Protein AF-A0A9E5E5G7-F1 (afdb_monomer_lite)

Sequence (137 aa):
MNSAEVSALIAKNPTLKASKAKLESMEANAYVVHRSWGFGQIKRYDDAAQKLIIDFKGKKGHSMDPSFCLTTMDVLPPKHLLVRKETDTKTINELIAENPAQLLVETLQGYPNNAATAVEVEIVLSQVLGEEKFKKW

Secondary structure (DSSP, 8-state):
--HHHHHHHHHH-GGGGGGHHHHHTS-TT-EEEETTTEEEEEEEEETTTTEEEEEETTEEEEEE-HHHHHHHEEEPPTTSHHHHHHH-HHHHHHHHHH-HHHHHHHHHHTSTTS---HHHHHHHHHHHH-HHHHTT-

Foldseek 3Di:
DDLVLLVVVCVVPVVCVVVSVQLNLLAAQWWKQFQPQGIWGFHHQDSVVCWTQICGPVDHRDTHHSVVCVPGMHTFDCLALVNCCVVVVPVLVCCLPPNVVVVLQSNLVSDPVSDDDPVSSLVRVCVSLPVVRSVVD

Structure (mmCIF, N/CA/C/O backbone):
data_AF-A0A9E5E5G7-F1
#
_entry.id   AF-A0A9E5E5G7-F1
#
loop_
_atom_site.group_PDB
_atom_site.id
_atom_site.type_symbol
_atom_site.label_atom_id
_atom_site.label_alt_id
_atom_site.label_comp_id
_atom_site.label_asym_id
_atom_site.label_entity_id
_atom_site.label_seq_id
_atom_site.pdbx_PDB_ins_code
_atom_site.Cartn_x
_atom_site.Cartn_y
_atom_site.Cartn_z
_atom_site.occupancy
_atom_site.B_iso_or_equiv
_atom_site.auth_seq_id
_atom_site.auth_comp_id
_atom_site.auth_asym_id
_atom_site.auth_atom_id
_atom_site.pdbx_PDB_model_num
ATOM 1 N N . MET A 1 1 ? 9.760 -3.981 -7.367 1.00 93.62 1 MET A N 1
ATOM 2 C CA . MET A 1 1 ? 10.466 -4.841 -8.333 1.00 93.62 1 MET A CA 1
ATOM 3 C C . MET A 1 1 ? 11.828 -5.098 -7.733 1.00 93.62 1 MET A C 1
ATOM 5 O O . MET A 1 1 ? 12.278 -4.267 -6.948 1.00 93.62 1 MET A O 1
ATOM 9 N N . ASN A 1 2 ? 12.482 -6.213 -8.030 1.00 93.44 2 ASN A N 1
ATOM 10 C CA . ASN A 1 2 ? 13.834 -6.407 -7.509 1.00 93.44 2 ASN A CA 1
ATOM 11 C C . ASN A 1 2 ? 14.810 -5.398 -8.157 1.00 93.44 2 ASN A C 1
ATOM 13 O O . ASN A 1 2 ? 14.525 -4.806 -9.201 1.00 93.44 2 ASN A O 1
ATOM 17 N N . SER A 1 3 ? 15.972 -5.171 -7.539 1.00 94.94 3 SER A N 1
ATOM 18 C CA . SER A 1 3 ? 16.884 -4.109 -7.996 1.00 94.94 3 SER A CA 1
ATOM 19 C C . SER A 1 3 ? 17.432 -4.343 -9.415 1.00 94.94 3 SER A C 1
ATOM 21 O O . SER A 1 3 ? 17.712 -3.383 -10.140 1.00 94.94 3 SER A O 1
ATOM 23 N N . ALA A 1 4 ? 17.544 -5.603 -9.852 1.00 95.56 4 ALA A N 1
ATOM 24 C CA . ALA A 1 4 ? 17.984 -5.940 -11.204 1.00 95.56 4 ALA A CA 1
ATOM 25 C C . ALA A 1 4 ? 16.911 -5.589 -12.249 1.00 95.56 4 ALA A C 1
ATOM 27 O O . ALA A 1 4 ? 17.228 -4.923 -13.236 1.00 95.56 4 ALA A O 1
ATOM 28 N N . GLU A 1 5 ? 15.647 -5.939 -11.992 1.00 95.44 5 GLU A N 1
ATOM 29 C CA . GLU A 1 5 ? 14.487 -5.571 -12.824 1.00 95.44 5 GLU A CA 1
ATOM 30 C C . GLU A 1 5 ? 14.393 -4.048 -12.998 1.00 95.44 5 GLU A C 1
ATOM 32 O O . GLU A 1 5 ? 14.270 -3.543 -14.116 1.00 95.44 5 GLU A O 1
ATOM 37 N N . VAL A 1 6 ? 14.528 -3.294 -11.899 1.00 96.38 6 VAL A N 1
ATOM 38 C CA . VAL A 1 6 ? 14.481 -1.822 -11.930 1.00 96.38 6 VAL A CA 1
ATOM 39 C C . VAL A 1 6 ? 15.654 -1.245 -12.715 1.00 96.38 6 VAL A C 1
ATOM 41 O O . VAL A 1 6 ? 15.476 -0.314 -13.502 1.00 96.38 6 VAL A O 1
ATOM 44 N N . SER A 1 7 ? 16.854 -1.797 -12.539 1.00 96.19 7 SER A N 1
ATOM 45 C CA . SER A 1 7 ? 18.041 -1.342 -13.269 1.00 96.19 7 SER A CA 1
ATOM 46 C C . SER A 1 7 ? 17.905 -1.593 -14.775 1.00 96.19 7 SER A C 1
ATOM 48 O O . SER A 1 7 ? 18.225 -0.709 -15.571 1.00 96.19 7 SER A O 1
ATOM 50 N N . ALA A 1 8 ? 17.363 -2.748 -15.173 1.00 95.62 8 ALA A N 1
ATOM 51 C CA . ALA A 1 8 ? 17.086 -3.071 -16.572 1.00 95.62 8 ALA A CA 1
ATOM 52 C C . ALA A 1 8 ? 16.006 -2.157 -17.177 1.00 95.62 8 ALA A C 1
ATOM 54 O O . ALA A 1 8 ? 16.154 -1.685 -18.308 1.00 95.62 8 ALA A O 1
ATOM 55 N N . LEU A 1 9 ? 14.952 -1.854 -16.415 1.00 94.94 9 LEU A N 1
ATOM 56 C CA . LEU A 1 9 ? 13.900 -0.923 -16.822 1.00 94.94 9 LEU A CA 1
ATOM 57 C C . LEU A 1 9 ? 14.452 0.500 -17.027 1.00 94.94 9 LEU A C 1
ATOM 59 O O . LEU A 1 9 ? 14.170 1.128 -18.047 1.00 94.94 9 LEU A O 1
ATOM 63 N N . ILE A 1 10 ? 15.282 0.998 -16.103 1.00 96.50 10 ILE A N 1
ATOM 64 C CA . ILE A 1 10 ? 15.919 2.323 -16.211 1.00 96.50 10 ILE A CA 1
ATOM 65 C C . ILE A 1 10 ? 16.894 2.376 -17.392 1.00 96.50 10 ILE A C 1
ATOM 67 O O . ILE A 1 10 ? 16.967 3.398 -18.069 1.00 96.50 10 ILE A O 1
ATOM 71 N N . ALA A 1 11 ? 17.621 1.293 -17.681 1.00 95.81 11 ALA A N 1
ATOM 72 C CA . ALA A 1 11 ? 18.510 1.243 -18.843 1.00 95.81 11 ALA A CA 1
ATOM 73 C C . ALA A 1 11 ? 17.744 1.436 -20.166 1.00 95.81 11 ALA A C 1
ATOM 75 O O . ALA A 1 11 ? 18.246 2.092 -21.076 1.00 95.81 11 ALA A O 1
ATOM 76 N N . LYS A 1 12 ? 16.512 0.915 -20.256 1.00 93.38 12 LYS A N 1
ATOM 77 C CA . LYS A 1 12 ? 15.619 1.100 -21.413 1.00 93.38 12 LYS A CA 1
ATOM 78 C C . LYS A 1 12 ? 14.886 2.443 -21.398 1.00 93.38 12 LYS A C 1
ATOM 80 O O . LYS A 1 12 ? 14.569 2.970 -22.461 1.00 93.38 12 LYS A O 1
ATOM 85 N N . ASN A 1 13 ? 14.612 2.998 -20.218 1.00 93.50 13 ASN A N 1
ATOM 86 C CA . ASN A 1 13 ? 13.957 4.293 -20.051 1.00 93.50 13 ASN A CA 1
ATOM 87 C C . ASN A 1 13 ? 14.666 5.152 -18.982 1.00 93.50 13 ASN A C 1
ATOM 89 O O . ASN A 1 13 ? 14.242 5.181 -17.819 1.00 93.50 13 ASN A O 1
ATOM 93 N N . PRO A 1 14 ? 15.721 5.898 -19.364 1.00 95.56 14 PRO A N 1
ATOM 94 C CA . PRO A 1 14 ? 16.551 6.653 -18.421 1.00 95.56 14 PRO A CA 1
ATOM 95 C C . PRO A 1 14 ? 15.813 7.729 -17.617 1.00 95.56 14 PRO A C 1
ATOM 97 O O . PRO A 1 14 ? 16.290 8.135 -16.557 1.00 95.56 14 PRO A O 1
ATOM 100 N N . THR A 1 15 ? 14.639 8.177 -18.074 1.00 95.44 15 THR A N 1
ATOM 101 C CA . THR A 1 15 ? 13.823 9.177 -17.362 1.00 95.44 15 THR A CA 1
ATOM 102 C C . THR A 1 15 ? 13.327 8.669 -16.003 1.00 95.44 15 THR A C 1
ATOM 104 O O . THR A 1 15 ? 13.107 9.456 -15.086 1.00 95.44 15 THR A O 1
ATOM 107 N N . LEU A 1 16 ? 13.253 7.345 -15.827 1.00 95.38 16 LEU A N 1
ATOM 108 C CA . LEU A 1 16 ? 12.833 6.694 -14.586 1.00 95.38 16 LEU A CA 1
ATOM 109 C C . LEU A 1 16 ? 13.915 6.677 -13.498 1.00 95.38 16 LEU A C 1
ATOM 111 O O . LEU A 1 16 ? 13.641 6.265 -12.370 1.00 95.38 16 LEU A O 1
ATOM 115 N N . LYS A 1 17 ? 15.140 7.135 -13.796 1.00 96.50 17 LYS A N 1
ATOM 116 C CA . LYS A 1 17 ? 16.279 7.081 -12.866 1.00 96.50 17 LYS A CA 1
ATOM 117 C C . LYS A 1 17 ? 15.986 7.751 -11.522 1.00 96.50 17 LYS A C 1
ATOM 119 O O . LYS A 1 17 ? 16.352 7.209 -10.482 1.00 96.50 17 LYS A O 1
ATOM 124 N N . ALA A 1 18 ? 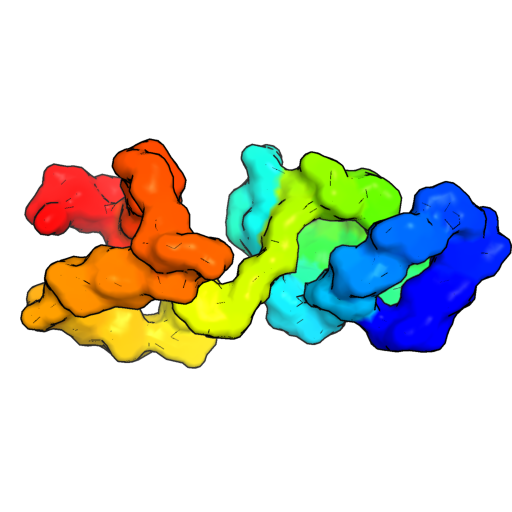15.300 8.895 -11.535 1.00 96.94 18 ALA A N 1
ATOM 125 C CA . ALA A 1 18 ? 14.933 9.624 -10.319 1.00 96.94 18 ALA A CA 1
ATOM 126 C C . ALA A 1 18 ? 13.920 8.864 -9.444 1.00 96.94 18 ALA A C 1
ATOM 128 O O . ALA A 1 18 ? 13.825 9.106 -8.245 1.00 96.94 18 ALA A O 1
ATOM 129 N N . SER A 1 19 ? 13.182 7.919 -10.026 1.00 96.75 19 SER A N 1
ATOM 130 C CA . SER A 1 19 ? 12.129 7.158 -9.356 1.00 96.75 19 SER A CA 1
ATOM 131 C C . SER A 1 19 ? 12.570 5.762 -8.917 1.00 96.75 19 SER A C 1
ATOM 133 O O . SER A 1 19 ? 11.724 4.980 -8.484 1.00 96.75 19 SER A O 1
ATOM 135 N N . LYS A 1 20 ? 13.873 5.444 -8.986 1.00 96.62 20 LYS A N 1
ATOM 136 C CA . LYS A 1 20 ? 14.422 4.116 -8.663 1.00 96.62 20 LYS A CA 1
ATOM 137 C C . LYS A 1 20 ? 13.875 3.548 -7.348 1.00 96.62 20 LYS A C 1
ATOM 139 O O . LYS A 1 20 ? 13.314 2.461 -7.358 1.00 96.62 20 LYS A O 1
ATOM 144 N N . ALA A 1 21 ? 13.954 4.304 -6.252 1.00 96.06 21 ALA A N 1
ATOM 145 C CA . ALA A 1 21 ? 13.497 3.837 -4.941 1.00 96.06 21 ALA A CA 1
ATOM 146 C C . ALA A 1 21 ? 11.989 3.515 -4.909 1.00 96.06 21 ALA A C 1
ATOM 148 O O . ALA A 1 21 ? 11.578 2.519 -4.318 1.00 96.06 21 ALA A O 1
ATOM 149 N N . LYS A 1 22 ? 11.155 4.320 -5.590 1.00 95.81 22 LYS A N 1
ATOM 150 C CA . LYS A 1 22 ? 9.705 4.073 -5.686 1.00 95.81 22 LYS A CA 1
ATOM 151 C C . LYS A 1 22 ? 9.391 2.860 -6.573 1.00 95.81 22 LYS A C 1
ATOM 153 O O . LYS A 1 22 ? 8.411 2.171 -6.338 1.00 95.81 22 LYS A O 1
ATOM 158 N N . LEU A 1 23 ? 10.209 2.579 -7.585 1.00 97.19 23 LEU A N 1
ATOM 159 C CA . LEU A 1 23 ? 10.079 1.379 -8.421 1.00 97.19 23 LEU A CA 1
ATOM 160 C C . LEU A 1 23 ? 10.517 0.113 -7.665 1.00 97.19 23 LEU A C 1
ATOM 162 O O . LEU A 1 23 ? 9.890 -0.944 -7.782 1.00 97.19 23 LEU A O 1
ATOM 166 N N . GLU A 1 24 ? 11.568 0.216 -6.855 1.00 97.31 24 GLU A N 1
ATOM 167 C CA . GLU A 1 24 ? 12.033 -0.881 -6.002 1.00 97.31 24 GLU A CA 1
ATOM 168 C C . GLU A 1 24 ? 10.962 -1.260 -4.971 1.00 97.31 24 GLU A C 1
ATOM 170 O O . GLU A 1 24 ? 10.658 -2.445 -4.841 1.00 97.31 24 GLU A O 1
ATOM 175 N N . SER A 1 25 ? 10.266 -0.285 -4.370 1.00 96.69 25 SER A N 1
ATOM 176 C CA . SER A 1 25 ? 9.163 -0.571 -3.438 1.00 96.69 25 SER A CA 1
ATOM 177 C C . SER A 1 25 ? 7.949 -1.261 -4.076 1.00 96.69 25 SER A C 1
ATOM 179 O O . SER A 1 25 ? 7.161 -1.882 -3.369 1.00 96.69 25 SER A O 1
ATOM 181 N N . MET A 1 26 ? 7.792 -1.231 -5.406 1.00 97.12 26 MET A N 1
ATOM 182 C CA . MET A 1 26 ? 6.727 -1.951 -6.128 1.00 97.12 26 MET A CA 1
ATOM 183 C C . MET A 1 26 ? 7.035 -3.452 -6.274 1.00 97.12 26 MET A C 1
ATOM 185 O O . MET A 1 26 ? 7.020 -4.000 -7.380 1.00 97.12 26 MET A O 1
ATOM 189 N N . GLU A 1 27 ? 7.484 -4.109 -5.210 1.00 96.19 27 GLU A N 1
ATOM 190 C CA . GLU A 1 27 ? 7.878 -5.522 -5.212 1.00 96.19 27 GLU A CA 1
ATOM 191 C C . GLU A 1 27 ? 6.691 -6.485 -5.185 1.00 96.19 27 GLU A C 1
ATOM 193 O O . GLU A 1 27 ? 5.549 -6.105 -4.931 1.00 96.19 27 GLU A O 1
ATOM 198 N N . ALA A 1 28 ? 6.963 -7.752 -5.493 1.00 96.56 28 ALA A N 1
ATOM 199 C CA . ALA A 1 28 ? 5.948 -8.787 -5.398 1.00 96.56 28 ALA A CA 1
ATOM 200 C C . ALA A 1 28 ? 5.415 -8.877 -3.960 1.00 96.56 28 ALA A C 1
ATOM 202 O O . ALA A 1 28 ? 6.166 -8.779 -2.994 1.00 96.56 28 ALA A O 1
ATOM 203 N N . ASN A 1 29 ? 4.109 -9.097 -3.839 1.00 96.38 29 ASN A N 1
ATOM 204 C CA . ASN A 1 29 ? 3.327 -9.111 -2.603 1.00 96.38 29 ASN A CA 1
ATOM 205 C C . ASN A 1 29 ? 3.143 -7.755 -1.911 1.00 96.38 29 ASN A C 1
ATOM 207 O O . ASN A 1 29 ? 2.369 -7.697 -0.952 1.00 96.38 29 ASN A O 1
ATOM 211 N N . ALA A 1 30 ? 3.761 -6.675 -2.400 1.00 97.38 30 ALA A N 1
ATOM 212 C CA . ALA A 1 30 ? 3.509 -5.343 -1.874 1.00 97.38 30 ALA A CA 1
ATOM 213 C C . ALA A 1 30 ? 2.046 -4.937 -2.102 1.00 97.38 30 ALA A C 1
ATOM 215 O O . ALA A 1 30 ? 1.460 -5.182 -3.163 1.00 97.38 30 ALA A O 1
ATOM 216 N N . TYR A 1 31 ? 1.459 -4.301 -1.095 1.00 97.50 31 TYR A N 1
ATOM 217 C CA . TYR A 1 31 ? 0.106 -3.768 -1.168 1.00 97.50 31 TYR A CA 1
ATOM 218 C C . TYR A 1 31 ? 0.131 -2.327 -1.660 1.00 97.50 31 TYR A C 1
ATOM 220 O O . TYR A 1 31 ? 1.044 -1.564 -1.346 1.00 97.50 31 TYR A O 1
ATOM 228 N N . VAL A 1 32 ? -0.877 -1.955 -2.437 1.00 97.06 32 VAL A N 1
ATOM 229 C CA . VAL A 1 32 ? -0.968 -0.648 -3.088 1.00 97.06 32 VAL A CA 1
ATOM 230 C C . VAL A 1 32 ? -2.375 -0.083 -2.974 1.00 97.06 32 VAL A C 1
ATOM 232 O O . VAL A 1 32 ? -3.347 -0.830 -2.855 1.00 97.06 32 VAL A O 1
ATOM 235 N N . VAL A 1 33 ? -2.498 1.236 -3.077 1.00 94.62 33 VAL A N 1
ATOM 236 C CA . VAL A 1 33 ? -3.778 1.905 -3.339 1.00 94.62 33 VAL A CA 1
ATOM 237 C C . VAL A 1 33 ? -3.657 2.685 -4.635 1.00 94.62 33 VAL A C 1
ATOM 239 O O . VAL A 1 33 ? -2.833 3.588 -4.756 1.00 94.62 33 VAL A O 1
ATOM 242 N N . HIS A 1 34 ? -4.484 2.325 -5.613 1.00 95.44 34 HIS A N 1
ATOM 243 C CA . HIS A 1 34 ? -4.610 3.044 -6.873 1.00 95.44 34 HIS A CA 1
ATOM 244 C C . HIS A 1 34 ? -5.752 4.057 -6.796 1.00 95.44 34 HIS A C 1
ATOM 246 O O . HIS A 1 34 ? -6.848 3.725 -6.343 1.00 95.44 34 HIS A O 1
ATOM 252 N N . ARG A 1 35 ? -5.542 5.262 -7.333 1.00 91.94 35 ARG A N 1
ATOM 253 C CA . ARG A 1 35 ? -6.513 6.372 -7.268 1.00 91.94 35 ARG A CA 1
ATOM 254 C C . ARG A 1 35 ? -7.903 6.022 -7.809 1.00 91.94 35 ARG A C 1
ATOM 256 O O . ARG A 1 35 ? -8.894 6.517 -7.295 1.00 91.94 35 ARG A O 1
ATOM 263 N N . SER A 1 36 ? -7.982 5.170 -8.833 1.00 91.19 36 SER A N 1
ATOM 264 C CA . SER A 1 36 ? -9.256 4.784 -9.473 1.00 91.19 36 SER A CA 1
ATOM 265 C C . SER A 1 36 ? -9.725 3.362 -9.166 1.00 91.19 36 SER A C 1
ATOM 267 O O . SER A 1 36 ? -10.870 3.032 -9.452 1.00 91.19 36 SER A O 1
ATOM 269 N N . TRP A 1 37 ? -8.847 2.494 -8.656 1.00 93.00 37 TRP A N 1
ATOM 270 C CA . TRP A 1 37 ? -9.163 1.066 -8.460 1.00 93.00 37 TRP A CA 1
ATOM 271 C C . TRP A 1 37 ? -9.084 0.631 -7.000 1.00 93.00 37 TRP A C 1
ATOM 273 O O . TRP A 1 37 ? -9.439 -0.502 -6.680 1.00 93.00 37 TRP A O 1
ATOM 283 N N . GLY A 1 38 ? -8.670 1.539 -6.117 1.00 92.56 38 GLY A N 1
ATOM 284 C CA . GLY A 1 38 ? -8.565 1.296 -4.693 1.00 92.56 38 GLY A CA 1
ATOM 285 C C . GLY A 1 38 ? -7.451 0.314 -4.355 1.00 92.56 38 GLY A C 1
ATOM 286 O O . GLY A 1 38 ? -6.415 0.254 -5.023 1.00 92.56 38 GLY A O 1
ATOM 287 N N . PHE A 1 39 ? -7.676 -0.426 -3.275 1.00 94.69 39 PHE A N 1
ATOM 288 C CA . PHE A 1 39 ? -6.716 -1.359 -2.708 1.00 94.69 39 PHE A CA 1
ATOM 289 C C . PHE A 1 39 ? -6.413 -2.536 -3.645 1.00 94.69 39 PHE A C 1
ATOM 291 O O . PHE A 1 39 ? -7.311 -3.131 -4.258 1.00 94.69 39 PHE A O 1
ATOM 298 N N . GLY A 1 40 ? -5.136 -2.894 -3.721 1.00 96.69 40 GLY A N 1
ATOM 299 C CA . GLY A 1 40 ? -4.661 -4.038 -4.478 1.00 96.69 40 GLY A CA 1
ATOM 300 C C . GLY A 1 40 ? -3.333 -4.577 -3.971 1.00 96.69 40 GLY A C 1
ATOM 301 O O . GLY A 1 40 ? -2.730 -4.045 -3.040 1.00 96.69 40 GLY A O 1
ATOM 302 N N . GLN A 1 41 ? -2.874 -5.647 -4.609 1.00 98.12 41 GLN A N 1
ATOM 303 C CA . GLN A 1 41 ? -1.606 -6.293 -4.304 1.00 98.12 41 GLN A CA 1
ATOM 304 C C . GLN A 1 41 ? -0.842 -6.590 -5.589 1.00 98.12 41 GLN A C 1
ATOM 306 O O . GLN A 1 41 ? -1.379 -7.189 -6.526 1.00 98.12 41 GLN A O 1
ATOM 311 N N . ILE A 1 42 ? 0.429 -6.203 -5.622 1.00 98.19 42 ILE A N 1
ATOM 312 C CA . ILE A 1 42 ? 1.335 -6.547 -6.712 1.00 98.19 42 ILE A CA 1
ATOM 313 C C . ILE A 1 42 ? 1.596 -8.047 -6.642 1.00 98.19 42 ILE A C 1
ATOM 315 O O . ILE A 1 42 ? 2.080 -8.561 -5.637 1.00 98.19 42 ILE A O 1
ATOM 319 N N . LYS A 1 43 ? 1.282 -8.770 -7.712 1.00 97.94 43 LYS A N 1
ATOM 320 C CA . LYS A 1 43 ? 1.559 -10.205 -7.803 1.00 97.94 43 LYS A CA 1
ATOM 321 C C . LYS A 1 43 ? 2.964 -10.466 -8.304 1.00 97.94 43 LYS A C 1
ATOM 323 O O . LYS A 1 43 ? 3.658 -11.308 -7.746 1.00 97.94 43 LYS A O 1
ATOM 328 N N . ARG A 1 44 ? 3.378 -9.750 -9.347 1.00 97.56 44 ARG A N 1
ATOM 329 C CA . ARG A 1 44 ? 4.724 -9.854 -9.919 1.00 97.56 44 ARG A CA 1
ATOM 330 C C . ARG A 1 44 ? 5.023 -8.694 -10.857 1.00 97.56 44 ARG A C 1
ATOM 332 O O . ARG A 1 44 ? 4.112 -7.992 -11.299 1.00 97.56 44 ARG A O 1
ATOM 339 N N . TYR A 1 45 ? 6.291 -8.580 -11.218 1.00 97.69 45 TYR A N 1
ATOM 340 C CA . TYR A 1 45 ? 6.718 -7.907 -12.431 1.00 97.69 45 TYR A CA 1
ATOM 341 C C . TYR A 1 45 ? 6.856 -8.933 -13.557 1.00 97.69 45 TYR A C 1
ATOM 343 O O . TYR A 1 45 ? 7.320 -10.050 -13.340 1.00 97.69 45 TYR A O 1
ATOM 351 N N . ASP A 1 46 ? 6.368 -8.583 -14.737 1.00 96.38 46 ASP A N 1
ATOM 352 C CA . ASP A 1 46 ? 6.516 -9.366 -15.954 1.00 96.38 46 ASP A CA 1
ATOM 353 C C . ASP A 1 46 ? 7.637 -8.743 -16.786 1.00 96.38 46 ASP A C 1
ATOM 355 O O . ASP A 1 46 ? 7.437 -7.716 -17.440 1.00 96.38 46 ASP A O 1
ATOM 359 N N . ASP A 1 47 ? 8.822 -9.350 -16.738 1.00 91.56 47 ASP A N 1
ATOM 360 C CA . ASP A 1 47 ? 10.004 -8.866 -17.453 1.00 91.56 47 ASP A CA 1
ATOM 361 C C . ASP A 1 47 ? 9.823 -8.877 -18.973 1.00 91.56 47 ASP A C 1
ATOM 363 O O . ASP A 1 47 ? 10.335 -7.992 -19.661 1.00 91.56 47 ASP A O 1
ATOM 367 N N . ALA A 1 48 ? 9.090 -9.847 -19.522 1.00 92.38 48 ALA A N 1
ATOM 368 C CA . ALA A 1 48 ? 8.883 -9.936 -20.962 1.00 92.38 48 ALA A CA 1
ATOM 369 C C . ALA A 1 48 ? 7.991 -8.788 -21.451 1.00 92.38 48 ALA A C 1
ATOM 371 O O . ALA A 1 48 ? 8.301 -8.138 -22.451 1.00 92.38 48 ALA A O 1
ATOM 372 N N . ALA A 1 49 ? 6.917 -8.499 -20.714 1.00 94.62 49 ALA A N 1
ATOM 373 C CA . ALA A 1 49 ? 6.002 -7.407 -21.028 1.00 94.62 49 ALA A CA 1
ATOM 374 C C . ALA A 1 49 ? 6.484 -6.032 -20.525 1.00 94.62 49 ALA A C 1
ATOM 376 O O . ALA A 1 49 ? 5.967 -5.008 -20.974 1.00 94.62 49 ALA A O 1
ATOM 377 N N . GLN A 1 50 ? 7.446 -5.998 -19.596 1.00 94.50 50 GLN A N 1
ATOM 378 C CA . GLN A 1 50 ? 7.847 -4.816 -18.819 1.00 94.50 50 GLN A CA 1
ATOM 379 C C . GLN A 1 50 ? 6.652 -4.174 -18.087 1.00 94.50 50 GLN A C 1
ATOM 381 O O . GLN A 1 50 ? 6.452 -2.957 -18.127 1.00 94.50 50 GLN A O 1
ATOM 386 N N . LYS A 1 51 ? 5.813 -5.000 -17.447 1.00 97.31 51 LYS A N 1
ATOM 387 C CA . LYS A 1 51 ? 4.579 -4.564 -16.766 1.00 97.31 51 LYS A CA 1
ATOM 388 C C . LYS A 1 51 ? 4.475 -5.117 -15.353 1.00 97.31 51 LYS A C 1
ATOM 390 O O . LYS A 1 51 ? 4.889 -6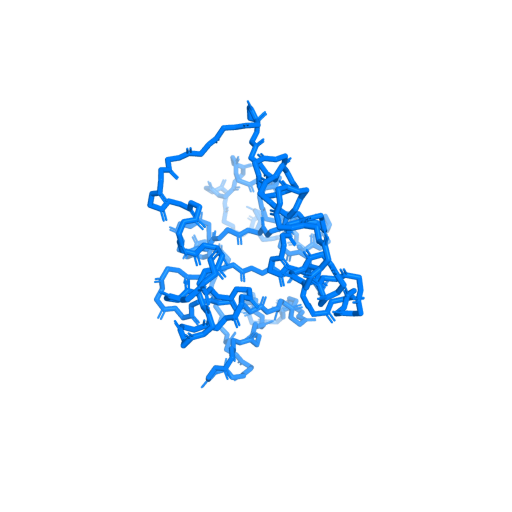.237 -15.078 1.00 97.31 51 LYS A O 1
ATOM 395 N N . LEU A 1 52 ? 3.852 -4.353 -14.462 1.00 97.94 52 LEU A N 1
ATOM 396 C CA . LEU A 1 52 ? 3.416 -4.843 -13.158 1.00 97.94 52 LEU A CA 1
ATOM 397 C C . LEU A 1 52 ? 2.071 -5.545 -13.300 1.00 97.94 52 LEU A C 1
ATOM 399 O O . LEU A 1 52 ? 1.147 -5.002 -13.902 1.00 97.94 52 LEU A O 1
ATOM 403 N N . ILE A 1 53 ? 1.958 -6.732 -12.714 1.00 98.25 53 ILE A N 1
ATOM 404 C CA . ILE A 1 53 ? 0.703 -7.473 -12.627 1.00 98.25 53 ILE A CA 1
ATOM 405 C C . ILE A 1 53 ? 0.146 -7.283 -11.225 1.00 98.25 53 ILE A C 1
ATOM 407 O O . ILE A 1 53 ? 0.772 -7.696 -10.245 1.00 98.25 53 ILE A O 1
ATOM 411 N N . ILE A 1 54 ? -1.021 -6.653 -11.132 1.00 98.31 54 ILE A N 1
ATOM 412 C CA . ILE A 1 54 ? -1.625 -6.234 -9.867 1.00 98.31 54 ILE A CA 1
ATOM 413 C C . ILE A 1 54 ? -3.047 -6.780 -9.768 1.00 98.31 54 ILE A C 1
ATOM 415 O O . ILE A 1 54 ? -3.839 -6.672 -10.707 1.00 98.31 54 ILE A O 1
ATOM 419 N N . ASP A 1 55 ? -3.378 -7.339 -8.609 1.00 98.06 55 ASP A N 1
ATOM 420 C CA . ASP A 1 55 ? -4.744 -7.720 -8.275 1.00 98.06 55 ASP A CA 1
ATOM 421 C C . ASP A 1 55 ? -5.402 -6.610 -7.464 1.00 98.06 55 ASP A C 1
ATOM 423 O O . ASP A 1 55 ? -5.041 -6.386 -6.311 1.00 98.06 55 ASP A O 1
ATOM 427 N N . PHE A 1 56 ? -6.401 -5.949 -8.043 1.00 96.06 56 PHE A N 1
ATOM 428 C CA . PHE A 1 56 ? -7.299 -5.048 -7.322 1.00 96.06 56 PHE A CA 1
ATOM 429 C C . PHE A 1 56 ? -8.586 -5.782 -6.933 1.00 96.06 56 PHE A C 1
ATOM 431 O O . PHE A 1 56 ? -8.990 -6.735 -7.609 1.00 96.06 56 PHE A O 1
ATOM 438 N N . LYS A 1 57 ? -9.281 -5.310 -5.889 1.00 85.62 57 LYS A N 1
ATOM 439 C CA . LYS A 1 57 ? -10.488 -5.959 -5.329 1.00 85.62 57 LYS A CA 1
ATOM 440 C C . LYS A 1 57 ? -11.576 -6.298 -6.368 1.00 85.62 57 LYS A C 1
ATOM 442 O O . LYS A 1 57 ? -12.261 -7.302 -6.214 1.00 85.62 57 LYS A O 1
ATOM 447 N N . GLY A 1 58 ? -11.703 -5.512 -7.441 1.00 84.56 58 GLY A N 1
ATOM 448 C CA . GLY A 1 58 ? -12.633 -5.763 -8.556 1.00 84.56 58 GLY A CA 1
ATOM 449 C C . GLY A 1 58 ? -11.973 -6.087 -9.903 1.00 84.56 58 GLY A C 1
ATOM 450 O O . GLY A 1 58 ? -12.673 -6.236 -10.900 1.00 84.56 58 GLY A O 1
ATOM 451 N N . LYS A 1 59 ? -10.638 -6.157 -9.970 1.00 91.88 59 LYS A N 1
ATOM 452 C CA . LYS A 1 59 ? -9.891 -6.288 -11.230 1.00 91.88 59 LYS A CA 1
ATOM 453 C C . LYS A 1 59 ? -8.588 -7.054 -10.998 1.00 91.88 59 LYS A C 1
ATOM 455 O O . LYS A 1 59 ? -7.554 -6.462 -10.695 1.00 91.88 59 LYS A O 1
ATOM 460 N N . LYS A 1 60 ? -8.655 -8.380 -11.117 1.00 95.81 60 LYS A N 1
ATOM 461 C CA . LYS A 1 60 ? -7.498 -9.273 -10.956 1.00 95.81 60 LYS A CA 1
ATOM 462 C C . LYS A 1 60 ? -6.641 -9.323 -12.220 1.00 95.81 60 LYS A C 1
ATOM 464 O O . LYS A 1 60 ? -7.156 -9.158 -13.325 1.00 95.81 60 LYS A O 1
ATOM 469 N N . GLY A 1 61 ? -5.346 -9.569 -12.054 1.00 96.69 61 GLY A N 1
ATOM 470 C CA . GLY A 1 61 ? -4.377 -9.743 -13.131 1.00 96.69 61 GLY A CA 1
ATOM 471 C C . GLY A 1 61 ? -4.166 -8.489 -13.973 1.00 96.69 61 GLY A C 1
ATOM 472 O O . GLY A 1 61 ? -3.822 -8.594 -15.150 1.00 96.69 61 GLY A O 1
ATOM 473 N N . HIS A 1 62 ? -4.412 -7.302 -13.418 1.00 97.50 62 HIS A N 1
ATOM 474 C CA . HIS A 1 62 ? -4.325 -6.085 -14.200 1.00 97.50 62 HIS A CA 1
ATOM 475 C C . HIS A 1 62 ? -2.867 -5.736 -14.506 1.00 97.50 62 HIS A C 1
ATOM 477 O O . HIS A 1 62 ? -2.061 -5.537 -13.601 1.00 97.50 62 HIS A O 1
ATOM 483 N N . SER A 1 63 ? -2.552 -5.659 -15.798 1.00 97.44 63 SER A N 1
ATOM 484 C CA . SER A 1 63 ? -1.236 -5.275 -16.298 1.00 97.44 63 SER A CA 1
ATOM 485 C C . SER A 1 63 ? -1.107 -3.753 -16.373 1.00 97.44 63 SER A C 1
ATOM 487 O O . SER A 1 63 ? -1.918 -3.095 -17.030 1.00 97.44 63 SER A O 1
ATOM 489 N N . MET A 1 64 ? -0.100 -3.195 -15.701 1.00 97.12 64 MET A N 1
ATOM 490 C CA . MET A 1 64 ? 0.152 -1.756 -15.617 1.00 97.12 64 MET A CA 1
ATOM 491 C C . MET A 1 64 ? 1.591 -1.400 -15.976 1.00 97.12 64 MET A C 1
ATOM 493 O O . MET A 1 64 ? 2.534 -2.125 -15.664 1.00 97.12 64 MET A O 1
ATOM 497 N N . ASP A 1 65 ? 1.760 -0.246 -16.620 1.00 96.94 65 ASP A N 1
ATOM 498 C CA . ASP A 1 65 ? 3.081 0.305 -16.900 1.00 96.94 65 ASP A CA 1
ATOM 499 C C . ASP A 1 65 ? 3.740 0.852 -15.622 1.00 96.94 65 ASP A C 1
ATOM 501 O O . ASP A 1 65 ? 3.099 1.643 -14.925 1.00 96.94 65 ASP A O 1
ATOM 505 N N . PRO A 1 66 ? 5.005 0.506 -15.316 1.00 96.62 66 PRO A N 1
ATOM 506 C CA . PRO A 1 66 ? 5.682 1.025 -14.131 1.00 96.62 66 PRO A CA 1
ATOM 507 C C . PRO A 1 66 ? 5.742 2.556 -14.073 1.00 96.62 66 PRO A C 1
ATOM 509 O O . PRO A 1 66 ? 5.596 3.125 -12.993 1.00 96.62 66 PRO A O 1
ATOM 512 N N . SER A 1 67 ? 5.901 3.241 -15.212 1.00 95.75 67 SER A N 1
ATOM 513 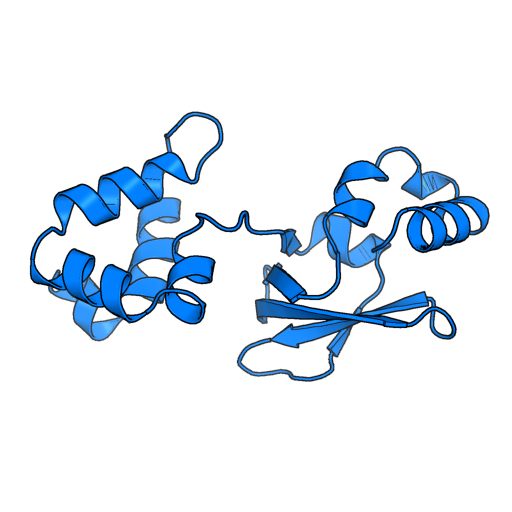C CA . SER A 1 67 ? 5.923 4.709 -15.246 1.00 95.75 67 SER A CA 1
ATOM 514 C C . SER A 1 67 ? 4.563 5.309 -14.890 1.00 95.75 67 SER A C 1
ATOM 516 O O . SER A 1 67 ? 4.487 6.310 -14.179 1.00 95.75 67 SER A O 1
ATOM 518 N N . PHE A 1 68 ? 3.479 4.652 -15.307 1.00 96.12 68 PHE A N 1
ATOM 519 C CA . PHE A 1 68 ? 2.124 5.054 -14.955 1.00 96.12 68 PHE A CA 1
ATOM 520 C C . PHE A 1 68 ? 1.877 4.867 -13.454 1.00 96.12 68 PHE A C 1
ATOM 522 O O . PHE A 1 68 ? 1.437 5.801 -12.779 1.00 96.12 68 PHE A O 1
ATOM 529 N N . CYS A 1 69 ? 2.276 3.713 -12.909 1.00 96.88 69 CYS A N 1
ATOM 530 C CA . CYS A 1 69 ? 2.167 3.397 -11.485 1.00 96.88 69 CYS A CA 1
ATOM 531 C C . CYS A 1 69 ? 2.808 4.453 -10.572 1.00 96.88 69 CYS A C 1
ATOM 533 O O . CYS A 1 69 ? 2.291 4.710 -9.488 1.00 96.88 69 CYS A O 1
ATOM 535 N N . LEU A 1 70 ? 3.898 5.105 -10.997 1.00 96.25 70 LEU A N 1
ATOM 536 C CA . LEU A 1 70 ? 4.570 6.142 -10.199 1.00 96.25 70 LEU A CA 1
ATOM 537 C C . LEU A 1 70 ? 3.657 7.311 -9.818 1.00 96.25 70 LEU A C 1
ATOM 539 O O . LEU A 1 70 ? 3.870 7.931 -8.772 1.00 96.25 70 LEU A O 1
ATOM 543 N N . THR A 1 71 ? 2.661 7.605 -10.654 1.00 94.38 71 THR A N 1
ATOM 544 C CA . THR A 1 71 ? 1.778 8.770 -10.505 1.00 94.38 71 THR A CA 1
ATOM 545 C C . THR A 1 71 ? 0.350 8.412 -10.109 1.00 94.38 71 THR A C 1
ATOM 547 O O . THR A 1 71 ? -0.387 9.293 -9.672 1.00 94.38 71 THR A O 1
ATOM 550 N N . THR A 1 72 ? -0.055 7.147 -10.239 1.00 95.56 72 THR A N 1
ATOM 551 C CA . THR A 1 72 ? -1.453 6.731 -10.052 1.00 95.56 72 THR A CA 1
ATOM 552 C C . THR A 1 72 ? -1.701 5.828 -8.856 1.00 95.56 72 THR A C 1
ATOM 554 O O . THR A 1 72 ? -2.862 5.628 -8.487 1.00 95.56 72 THR A O 1
ATOM 557 N N . MET A 1 73 ? -0.648 5.314 -8.225 1.00 95.31 73 MET A N 1
ATOM 558 C CA . MET A 1 73 ? -0.766 4.525 -7.007 1.00 95.31 73 MET A CA 1
ATOM 559 C C . MET A 1 73 ? 0.373 4.78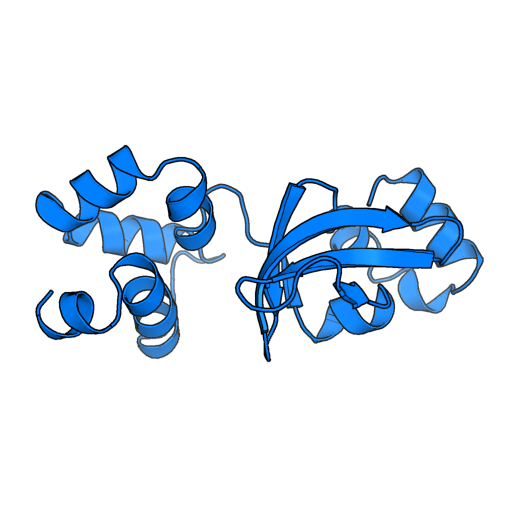8 -6.030 1.00 95.31 73 MET A C 1
ATOM 561 O O . MET A 1 73 ? 1.459 5.244 -6.404 1.00 95.31 73 MET A O 1
ATOM 565 N N . ASP A 1 74 ? 0.122 4.411 -4.784 1.00 94.38 74 ASP A N 1
ATOM 566 C CA . ASP A 1 74 ? 1.108 4.425 -3.716 1.00 94.38 74 ASP A CA 1
ATOM 567 C C . ASP A 1 74 ? 1.252 3.031 -3.110 1.00 94.38 74 ASP A C 1
ATOM 569 O O . ASP A 1 74 ? 0.274 2.296 -2.954 1.00 94.38 74 ASP A O 1
ATOM 573 N N . VAL A 1 75 ? 2.500 2.662 -2.810 1.00 96.06 75 VAL A N 1
ATOM 574 C CA . VAL A 1 75 ? 2.834 1.420 -2.109 1.00 96.06 75 VAL A CA 1
ATOM 575 C C . VAL A 1 75 ? 2.627 1.653 -0.622 1.00 96.06 75 VAL A C 1
ATOM 577 O O . VAL A 1 75 ? 3.178 2.596 -0.053 1.00 96.06 75 VAL A O 1
ATOM 580 N N . LEU A 1 76 ? 1.832 0.794 0.002 1.00 94.62 76 LEU A N 1
ATOM 581 C CA . LEU A 1 76 ? 1.499 0.902 1.410 1.00 94.62 76 LEU A CA 1
ATOM 582 C C . LEU A 1 76 ? 2.549 0.194 2.276 1.00 94.62 76 LEU A C 1
ATOM 584 O O . LEU A 1 76 ? 2.928 -0.941 1.973 1.00 94.62 76 LEU A O 1
ATOM 588 N N . PRO A 1 77 ? 2.990 0.810 3.387 1.00 92.94 77 PRO A N 1
ATOM 589 C CA . PRO A 1 77 ? 3.885 0.146 4.322 1.00 92.94 77 PRO A CA 1
ATOM 590 C C . PRO A 1 77 ? 3.168 -1.009 5.047 1.00 92.94 77 PRO A C 1
ATOM 592 O O . PRO A 1 77 ? 1.954 -0.941 5.256 1.00 92.94 77 PRO A O 1
ATOM 595 N N . PRO A 1 78 ? 3.894 -2.035 5.534 1.00 92.38 78 PRO A N 1
ATOM 596 C CA . PRO A 1 78 ? 3.292 -3.206 6.186 1.00 92.38 78 PRO A CA 1
ATOM 597 C C . PRO A 1 78 ? 2.396 -2.891 7.393 1.00 92.38 78 PRO A C 1
ATOM 599 O O . PRO A 1 78 ? 1.463 -3.632 7.686 1.00 92.38 78 PRO A O 1
ATOM 602 N N . LYS A 1 79 ? 2.680 -1.790 8.100 1.00 91.56 79 LYS A N 1
ATOM 603 C CA . LYS A 1 79 ? 1.910 -1.347 9.272 1.00 91.56 79 LYS A CA 1
ATOM 604 C C . LYS A 1 79 ? 0.644 -0.562 8.922 1.00 91.56 79 LYS A C 1
ATOM 606 O O . LYS A 1 79 ? -0.166 -0.326 9.812 1.00 91.56 79 LYS A O 1
ATOM 611 N N . HIS A 1 80 ? 0.460 -0.162 7.663 1.00 94.00 80 HIS A N 1
ATOM 612 C CA . HIS A 1 80 ? -0.730 0.566 7.237 1.00 94.00 80 HIS A CA 1
ATOM 613 C C . HIS A 1 80 ? -1.989 -0.267 7.519 1.00 94.00 80 HIS A C 1
ATOM 615 O O . HIS A 1 80 ? -2.019 -1.460 7.211 1.00 94.00 80 HIS A O 1
ATOM 621 N N . LEU A 1 81 ? -3.051 0.338 8.060 1.00 94.88 81 LEU A N 1
ATOM 622 C CA . LEU A 1 81 ? -4.222 -0.426 8.512 1.00 94.88 81 LEU A CA 1
ATOM 623 C C . LEU A 1 81 ? -4.899 -1.234 7.402 1.00 94.88 81 LEU A C 1
ATOM 625 O O . LEU A 1 81 ? -5.324 -2.356 7.645 1.00 94.88 81 LEU A O 1
ATOM 629 N N . LEU A 1 82 ? -4.955 -0.711 6.172 1.00 93.88 82 LEU A N 1
ATOM 630 C CA . LEU A 1 82 ? -5.475 -1.476 5.027 1.00 93.88 82 LEU A CA 1
ATOM 631 C C . LEU A 1 82 ? -4.661 -2.746 4.746 1.00 93.88 82 LEU A C 1
ATOM 633 O O . LEU A 1 82 ? -5.233 -3.762 4.375 1.00 93.88 82 LEU A O 1
ATOM 637 N N . VAL A 1 83 ? -3.343 -2.705 4.956 1.00 95.50 83 VAL A N 1
ATOM 638 C CA . VAL A 1 83 ? -2.481 -3.884 4.813 1.00 95.50 83 VAL A CA 1
ATOM 639 C C . VAL A 1 83 ? -2.743 -4.857 5.951 1.00 95.50 83 VAL A C 1
ATOM 641 O O . VAL A 1 83 ? -3.013 -6.031 5.713 1.00 95.50 83 VAL A O 1
ATOM 644 N N . ARG A 1 84 ? -2.743 -4.353 7.188 1.00 95.69 84 ARG A N 1
ATOM 645 C CA . ARG A 1 84 ? -3.008 -5.163 8.382 1.00 95.69 84 ARG A CA 1
ATOM 646 C C . ARG A 1 84 ? -4.402 -5.770 8.400 1.00 95.69 84 ARG A C 1
ATOM 648 O O . ARG A 1 84 ? -4.580 -6.844 8.951 1.00 95.69 84 ARG A O 1
ATOM 655 N N . LYS A 1 85 ? -5.391 -5.151 7.764 1.00 94.06 85 LYS A N 1
ATOM 656 C CA . LYS A 1 85 ? -6.715 -5.755 7.605 1.00 94.06 85 LYS A CA 1
ATOM 657 C C . LYS A 1 85 ? -6.656 -7.082 6.839 1.00 94.06 85 LYS A C 1
ATOM 659 O O . LYS A 1 85 ? -7.398 -7.997 7.185 1.00 94.06 85 LYS A O 1
ATOM 664 N N . GLU A 1 86 ? -5.768 -7.196 5.855 1.00 93.50 86 GLU A N 1
ATOM 665 C CA . GLU A 1 86 ? -5.577 -8.418 5.065 1.00 93.50 86 GLU A CA 1
ATOM 666 C C . GLU A 1 86 ? -4.591 -9.399 5.716 1.00 93.50 86 GLU A C 1
ATOM 668 O O . GLU A 1 86 ? -4.734 -10.608 5.560 1.00 93.50 86 GLU A O 1
ATOM 673 N N . THR A 1 87 ? -3.584 -8.904 6.445 1.00 95.38 87 THR A N 1
ATOM 674 C CA . THR A 1 87 ? -2.503 -9.743 7.003 1.00 95.38 87 THR A CA 1
ATOM 675 C C . THR A 1 87 ? -2.656 -10.082 8.488 1.00 95.38 87 THR A C 1
ATOM 677 O O . THR A 1 87 ? -2.054 -11.043 8.958 1.00 95.38 87 THR A O 1
ATOM 680 N N . ASP A 1 88 ? -3.451 -9.311 9.224 1.00 95.38 88 ASP A N 1
ATOM 681 C CA . ASP A 1 88 ? -3.610 -9.339 10.683 1.00 95.38 88 ASP A CA 1
ATOM 682 C C . ASP A 1 88 ? -5.071 -9.022 11.077 1.00 95.38 88 ASP A C 1
ATOM 684 O O . ASP A 1 88 ? -5.381 -8.201 11.946 1.00 95.38 88 ASP A O 1
ATOM 688 N N . THR A 1 89 ? -6.013 -9.666 10.381 1.00 94.69 89 THR A N 1
ATOM 689 C CA . THR A 1 89 ? -7.453 -9.383 10.488 1.00 94.69 89 THR A CA 1
ATOM 690 C C . THR A 1 89 ? -7.984 -9.521 11.916 1.00 94.69 89 THR A C 1
ATOM 692 O O . THR A 1 89 ? -8.861 -8.761 12.325 1.00 94.69 89 THR A O 1
ATOM 695 N N . LYS A 1 90 ? -7.460 -10.482 12.690 1.00 96.00 90 LYS A N 1
ATOM 696 C CA . LYS A 1 90 ? -7.893 -10.729 14.071 1.00 96.00 90 LYS A CA 1
ATOM 697 C C . LYS A 1 90 ? -7.613 -9.516 14.963 1.00 96.00 90 LYS A C 1
ATOM 699 O O . LYS A 1 90 ? -8.546 -8.997 15.568 1.00 96.00 90 LYS A O 1
ATOM 704 N N . THR A 1 91 ? -6.372 -9.033 14.978 1.00 95.44 91 THR A N 1
ATOM 705 C CA . THR A 1 91 ? -5.967 -7.889 15.806 1.00 95.44 91 THR A CA 1
ATOM 706 C C . THR A 1 91 ? -6.705 -6.620 15.397 1.00 95.44 91 THR A C 1
ATOM 708 O O . THR A 1 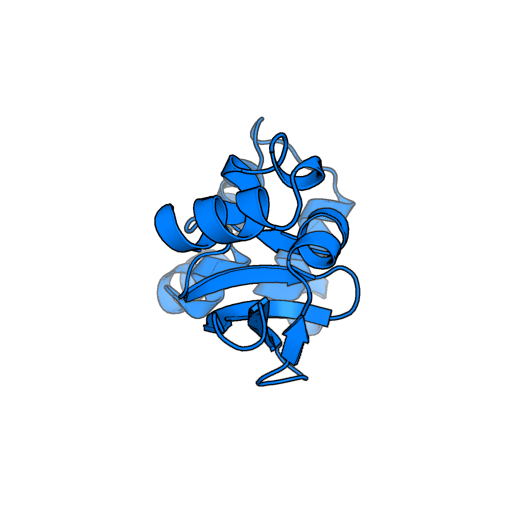91 ? -7.154 -5.861 16.250 1.00 95.44 91 THR A O 1
ATOM 711 N N . ILE A 1 92 ? -6.902 -6.396 14.092 1.00 95.94 92 ILE A N 1
ATOM 712 C CA . ILE A 1 92 ? -7.688 -5.252 13.608 1.00 95.94 92 ILE A CA 1
ATOM 713 C C . ILE A 1 92 ? -9.136 -5.322 14.106 1.00 95.94 92 ILE A C 1
ATOM 715 O O . ILE A 1 92 ? -9.670 -4.316 14.567 1.00 95.94 92 ILE A O 1
ATOM 719 N N . ASN A 1 93 ? -9.773 -6.493 14.063 1.00 95.12 93 ASN A N 1
ATOM 720 C CA . ASN A 1 93 ? -11.137 -6.650 14.569 1.00 95.12 93 ASN A CA 1
ATOM 721 C C . ASN A 1 93 ? -11.234 -6.416 16.083 1.00 95.12 93 ASN A C 1
ATOM 723 O O . ASN A 1 93 ? -12.195 -5.786 16.525 1.00 95.12 93 ASN A O 1
ATOM 727 N N . GLU A 1 94 ? -10.246 -6.874 16.854 1.00 96.31 94 GLU A N 1
ATOM 728 C CA . GLU A 1 94 ? -10.146 -6.613 18.296 1.00 96.31 94 GLU A CA 1
ATOM 729 C C . GLU A 1 94 ? -9.978 -5.116 18.583 1.00 96.31 94 GLU A C 1
ATOM 731 O O . GLU A 1 94 ? -10.716 -4.566 19.396 1.00 96.31 94 GLU A O 1
ATOM 736 N N . LEU A 1 95 ? -9.092 -4.420 17.862 1.00 95.88 95 LEU A N 1
ATOM 737 C CA . LEU A 1 95 ? -8.923 -2.968 17.986 1.00 95.88 95 LEU A CA 1
ATOM 738 C C . LEU A 1 95 ? -10.217 -2.210 17.670 1.00 95.88 95 LEU A C 1
ATOM 740 O O . LEU A 1 95 ? -10.584 -1.293 18.397 1.00 95.88 95 LEU A O 1
ATOM 744 N N . ILE A 1 96 ? -10.939 -2.602 16.617 1.00 94.81 96 ILE A N 1
ATOM 745 C CA . ILE A 1 96 ? -12.210 -1.955 16.262 1.00 94.81 96 ILE A CA 1
ATOM 746 C C . ILE A 1 96 ? -13.256 -2.124 17.376 1.00 94.81 96 ILE A C 1
ATOM 748 O O . ILE A 1 96 ? -14.040 -1.202 17.597 1.00 94.81 96 ILE A O 1
ATOM 752 N N . ALA A 1 97 ? -13.315 -3.296 18.016 1.00 94.62 97 ALA A N 1
ATOM 753 C CA . ALA A 1 97 ? -14.331 -3.621 19.018 1.00 94.62 97 ALA A CA 1
ATOM 754 C C . ALA A 1 97 ? -13.998 -3.064 20.408 1.00 94.62 97 ALA A C 1
ATOM 756 O O . ALA A 1 97 ? -14.851 -2.451 21.043 1.00 94.62 97 ALA A O 1
ATOM 757 N N . GLU A 1 98 ? -12.759 -3.256 20.852 1.00 96.50 98 GLU A N 1
ATOM 758 C CA . GLU A 1 98 ? -12.367 -3.059 22.249 1.00 96.50 98 GLU A CA 1
ATOM 759 C C . GLU A 1 98 ? -11.506 -1.808 22.455 1.00 96.50 98 GLU A C 1
ATOM 761 O O . GLU A 1 98 ? -11.427 -1.290 23.568 1.00 96.50 98 GLU A O 1
ATOM 766 N N . ASN A 1 99 ? -10.831 -1.306 21.412 1.00 95.88 99 ASN A N 1
ATOM 767 C CA . ASN A 1 99 ? -9.899 -0.185 21.554 1.00 95.88 99 ASN A CA 1
ATOM 768 C C . ASN A 1 99 ? -9.888 0.777 20.347 1.00 95.88 99 ASN A C 1
ATOM 770 O O . ASN A 1 99 ? -8.880 0.909 19.640 1.00 95.88 99 ASN A O 1
ATOM 774 N N . PRO A 1 100 ? -11.001 1.493 20.110 1.00 93.88 100 PRO A N 1
ATOM 775 C CA . PRO A 1 100 ? -11.146 2.359 18.945 1.00 93.88 100 PRO A CA 1
ATOM 776 C C . PRO A 1 100 ? -10.174 3.547 18.937 1.00 93.88 100 PRO A C 1
ATOM 778 O O . PRO A 1 100 ? -9.690 3.955 17.879 1.00 93.88 100 PRO A O 1
ATOM 781 N N . ALA A 1 101 ? -9.821 4.068 20.116 1.00 95.00 101 ALA A N 1
ATOM 782 C CA . ALA A 1 101 ? -8.826 5.128 20.247 1.00 95.00 101 ALA A CA 1
ATOM 783 C C . ALA A 1 101 ? -7.437 4.656 19.788 1.00 95.00 101 ALA A C 1
ATOM 785 O O . ALA A 1 101 ? -6.754 5.374 19.057 1.00 95.00 101 ALA A O 1
ATOM 786 N N . GLN A 1 102 ? -7.037 3.433 20.150 1.00 96.25 102 GLN A N 1
ATOM 787 C CA . GLN A 1 102 ? -5.778 2.853 19.687 1.00 96.25 102 GLN A CA 1
ATOM 788 C C . GLN A 1 102 ? -5.782 2.620 18.173 1.00 96.25 102 GLN A C 1
ATOM 790 O O . GLN A 1 102 ? -4.776 2.893 17.522 1.00 96.25 102 GLN A O 1
ATOM 795 N N . LEU A 1 103 ? -6.907 2.197 17.585 1.00 95.50 103 LEU A N 1
ATOM 796 C CA . LEU A 1 103 ? -7.025 2.079 16.128 1.00 95.50 103 LEU A CA 1
ATOM 797 C C . LEU A 1 103 ? -6.764 3.424 15.425 1.00 95.50 103 LEU A C 1
ATOM 799 O O . LEU A 1 103 ? -6.071 3.470 14.406 1.00 95.50 103 LEU A O 1
ATOM 803 N N . LEU A 1 104 ? -7.271 4.531 15.978 1.00 95.00 104 LEU A N 1
ATOM 804 C CA . LEU A 1 104 ? -6.994 5.871 15.454 1.00 95.00 104 LEU A CA 1
ATOM 805 C C . LEU A 1 104 ? -5.514 6.251 15.613 1.00 95.00 104 LEU A C 1
ATOM 807 O O . LEU A 1 104 ? -4.913 6.751 14.664 1.00 95.00 104 LEU A O 1
ATOM 811 N N . VAL A 1 105 ? -4.901 5.971 16.766 1.00 95.25 105 VAL A N 1
ATOM 812 C CA . VAL A 1 105 ? -3.458 6.194 16.976 1.00 95.25 105 VAL A CA 1
ATOM 813 C C . VAL A 1 105 ? -2.635 5.434 15.935 1.00 95.25 105 VAL A C 1
ATOM 815 O O . VAL A 1 105 ? -1.744 6.012 15.315 1.00 95.25 105 VAL A O 1
ATOM 818 N N . GLU A 1 106 ? -2.958 4.167 15.683 1.00 94.75 106 GLU A N 1
ATOM 819 C CA . GLU A 1 106 ? -2.275 3.349 14.676 1.00 94.75 106 GLU A CA 1
ATOM 820 C C . GLU A 1 106 ? -2.525 3.837 13.247 1.00 94.75 106 GLU A C 1
ATOM 822 O O . GLU A 1 106 ? -1.631 3.755 12.405 1.00 94.75 106 GLU A O 1
ATOM 827 N N . THR A 1 107 ? -3.707 4.401 12.979 1.00 94.19 107 THR A N 1
ATOM 828 C CA . THR A 1 107 ? -3.991 5.085 11.709 1.00 94.19 107 THR A CA 1
ATOM 829 C C . THR A 1 107 ? -3.022 6.243 11.510 1.00 94.19 107 THR A C 1
ATOM 831 O O . THR A 1 107 ? -2.370 6.325 10.471 1.00 94.19 107 THR A O 1
ATOM 834 N N . LEU A 1 108 ? -2.894 7.116 12.513 1.00 94.19 108 LEU A N 1
ATOM 835 C CA . LEU A 1 108 ? -2.037 8.298 12.453 1.00 94.19 108 LEU A CA 1
ATOM 836 C C . LEU A 1 108 ? -0.559 7.917 12.328 1.00 94.19 108 LEU A C 1
ATOM 838 O O . LEU A 1 108 ? 0.135 8.482 11.490 1.00 94.19 108 LEU A O 1
ATOM 842 N N . GLN A 1 109 ? -0.098 6.905 13.068 1.00 92.31 109 GLN A N 1
ATOM 843 C CA . GLN A 1 109 ? 1.271 6.372 12.980 1.00 92.31 109 GLN A CA 1
ATOM 844 C C . GLN A 1 109 ? 1.644 5.819 11.593 1.00 92.31 109 GLN A C 1
ATOM 846 O O . GLN A 1 109 ? 2.823 5.605 11.310 1.00 92.31 109 GLN A O 1
ATOM 851 N N . GLY A 1 110 ? 0.662 5.570 10.723 1.00 86.81 110 GLY A N 1
ATOM 852 C CA . GLY A 1 110 ? 0.893 5.186 9.333 1.00 86.81 110 GLY A CA 1
ATOM 853 C C . GLY A 1 110 ? 1.403 6.323 8.439 1.00 86.81 110 GLY A C 1
ATOM 854 O O . GLY A 1 110 ? 1.890 6.041 7.343 1.00 86.81 110 GLY A O 1
ATOM 855 N N . TYR A 1 111 ? 1.313 7.580 8.884 1.00 87.31 111 TYR A N 1
ATOM 856 C CA . TYR A 1 111 ? 1.700 8.765 8.115 1.00 87.31 111 TYR A CA 1
ATOM 857 C C . TYR A 1 111 ? 3.098 9.276 8.514 1.00 87.31 111 TYR A C 1
ATOM 859 O O . TYR A 1 111 ? 3.480 9.159 9.679 1.00 87.31 111 TYR A O 1
ATOM 867 N N . PRO A 1 112 ? 3.872 9.894 7.595 1.00 84.69 112 PRO A N 1
ATOM 868 C CA . PRO A 1 112 ? 5.277 10.261 7.833 1.00 84.69 112 PRO A CA 1
ATOM 869 C C . PRO A 1 112 ? 5.556 11.133 9.068 1.00 84.69 112 PRO A C 1
ATOM 871 O O . PRO A 1 112 ? 6.651 11.083 9.620 1.00 84.69 112 PRO A O 1
ATOM 874 N N . ASN A 1 113 ? 4.590 11.946 9.495 1.00 90.06 113 ASN A N 1
ATOM 875 C CA . ASN A 1 113 ? 4.682 12.851 10.645 1.00 90.06 113 ASN A CA 1
ATOM 876 C C . ASN A 1 113 ? 3.670 12.513 11.752 1.00 90.06 113 ASN A C 1
ATOM 878 O O . ASN A 1 113 ? 3.394 13.356 12.604 1.00 90.06 113 ASN A O 1
ATOM 882 N N . ASN A 1 114 ? 3.104 11.306 11.726 1.00 91.62 114 ASN A N 1
ATOM 883 C CA . ASN A 1 114 ? 2.021 10.879 12.609 1.00 91.62 114 ASN A CA 1
ATOM 884 C C . ASN A 1 114 ? 0.780 11.789 12.560 1.00 91.62 114 ASN A C 1
ATOM 886 O O . ASN A 1 114 ? 0.064 11.920 13.554 1.00 91.62 114 ASN A O 1
ATOM 890 N N . ALA A 1 115 ? 0.542 12.449 11.426 1.00 91.44 115 ALA A N 1
ATOM 891 C CA . ALA A 1 115 ? -0.586 13.343 11.236 1.00 91.44 115 ALA A CA 1
ATOM 892 C C . ALA A 1 115 ? -1.253 13.090 9.884 1.00 91.44 115 ALA A C 1
ATOM 894 O O . ALA A 1 115 ? -0.596 12.806 8.885 1.00 91.44 115 ALA A O 1
ATOM 895 N N . ALA A 1 116 ? -2.571 13.234 9.874 1.00 92.25 116 ALA A N 1
ATOM 896 C CA . ALA A 1 116 ? -3.404 13.122 8.692 1.00 92.25 116 ALA A CA 1
ATOM 897 C C . ALA A 1 116 ? -4.563 14.109 8.812 1.00 92.25 116 ALA A C 1
ATOM 899 O O . ALA A 1 116 ? -4.977 14.491 9.912 1.00 92.25 116 ALA A O 1
ATOM 900 N N . THR A 1 117 ? -5.092 14.529 7.675 1.00 93.94 117 THR A N 1
ATOM 901 C CA . THR A 1 117 ? -6.341 15.282 7.618 1.00 93.94 117 THR A CA 1
ATOM 902 C C . THR A 1 117 ? -7.516 14.395 8.036 1.00 93.94 117 THR A C 1
ATOM 904 O O . THR A 1 117 ? -7.464 13.169 7.929 1.00 93.94 117 THR A O 1
ATOM 907 N N . ALA A 1 118 ? -8.617 15.014 8.470 1.00 93.56 118 ALA A N 1
ATOM 908 C CA . ALA A 1 118 ? -9.836 14.277 8.810 1.00 93.56 118 ALA A CA 1
ATOM 909 C C . ALA A 1 118 ? -10.330 13.406 7.639 1.00 93.56 118 ALA A C 1
ATOM 911 O O . ALA A 1 118 ? -10.729 12.266 7.847 1.00 93.56 118 ALA A O 1
ATOM 912 N N . VAL A 1 119 ? -10.216 13.914 6.406 1.00 92.50 119 VAL A N 1
ATOM 913 C CA . VAL A 1 119 ? -10.610 13.203 5.182 1.00 92.50 119 VAL A CA 1
ATOM 914 C C . VAL A 1 119 ? -9.754 11.953 4.958 1.00 92.50 119 VAL A C 1
ATOM 916 O O . VAL A 1 119 ? -10.284 10.892 4.645 1.00 92.50 119 VAL A O 1
ATOM 919 N N . GLU A 1 120 ? -8.437 12.043 5.144 1.00 91.38 120 GLU A N 1
ATOM 920 C CA . GLU A 1 120 ? -7.536 10.890 5.007 1.00 91.38 120 GLU A CA 1
ATOM 921 C C . GLU A 1 120 ? -7.837 9.802 6.045 1.00 91.38 120 GLU A C 1
ATOM 923 O O . GLU A 1 120 ? -7.899 8.616 5.709 1.00 91.38 120 GLU A O 1
ATOM 928 N N . VAL A 1 121 ? -8.082 10.202 7.296 1.00 93.38 121 VAL A N 1
ATOM 929 C CA . VAL A 1 121 ? -8.482 9.281 8.369 1.00 93.38 121 VAL A CA 1
ATOM 930 C C . VAL A 1 121 ? -9.818 8.614 8.040 1.00 93.38 121 VAL A C 1
ATOM 932 O O . VAL A 1 121 ? -9.925 7.390 8.128 1.00 93.38 121 VAL A O 1
ATOM 935 N N . GLU A 1 122 ? -10.814 9.386 7.608 1.00 93.31 122 GLU A N 1
ATOM 936 C CA . GLU A 1 122 ? -12.139 8.886 7.234 1.00 93.31 122 GLU A CA 1
ATOM 937 C C . GLU A 1 122 ? -12.064 7.866 6.090 1.00 93.31 122 GLU A C 1
ATOM 939 O O . GLU A 1 122 ? -12.658 6.788 6.169 1.00 93.31 122 GLU A O 1
ATOM 944 N N . ILE A 1 123 ? -11.276 8.149 5.049 1.00 90.56 123 ILE A N 1
ATOM 945 C CA . ILE A 1 123 ? -11.073 7.240 3.913 1.00 90.56 123 ILE A CA 1
ATOM 946 C C . ILE A 1 123 ? -10.470 5.906 4.370 1.00 90.56 123 ILE A C 1
ATOM 948 O O . ILE A 1 123 ? -10.887 4.847 3.892 1.00 90.56 123 ILE A O 1
ATOM 952 N N . VAL A 1 124 ? -9.486 5.926 5.271 1.00 92.94 124 VAL A N 1
ATOM 953 C CA . VAL A 1 124 ? -8.853 4.693 5.762 1.00 92.94 124 VAL A CA 1
ATOM 954 C C . VAL A 1 124 ? -9.804 3.926 6.677 1.00 92.94 124 VAL A C 1
ATOM 956 O O . VAL A 1 124 ? -10.029 2.733 6.460 1.00 92.94 124 VAL A O 1
ATOM 959 N N . LEU A 1 125 ? -10.396 4.588 7.670 1.00 94.69 125 LEU A N 1
ATOM 960 C CA . LEU A 1 125 ? -11.253 3.934 8.657 1.00 94.69 125 LEU A CA 1
ATOM 961 C C . LEU A 1 125 ? -12.540 3.388 8.032 1.00 94.69 125 LEU A C 1
ATOM 963 O O . LEU A 1 125 ? -12.892 2.241 8.297 1.00 94.69 125 LEU A O 1
ATOM 967 N N . SER A 1 126 ? -13.194 4.122 7.130 1.00 93.69 126 SER A N 1
ATOM 968 C CA . SER A 1 126 ? -14.379 3.620 6.415 1.00 93.69 126 SER A CA 1
ATOM 969 C C . SER A 1 126 ? -14.092 2.338 5.626 1.00 93.69 126 SER A C 1
ATOM 971 O O . SER A 1 126 ? -14.902 1.410 5.627 1.00 93.69 126 SER A O 1
ATOM 973 N N . GLN A 1 127 ? -12.910 2.217 5.019 1.00 91.88 127 GLN A N 1
ATOM 974 C CA . GLN A 1 127 ? -12.484 0.997 4.330 1.00 91.88 127 GLN A CA 1
ATOM 975 C C . GLN A 1 127 ? -12.109 -0.134 5.296 1.00 91.88 127 GLN A C 1
ATOM 977 O O . GLN A 1 127 ? -12.367 -1.307 5.000 1.00 91.88 127 GLN A O 1
ATOM 982 N N . VAL A 1 128 ? -11.507 0.187 6.444 1.00 93.44 128 VAL A N 1
ATOM 983 C CA . VAL A 1 128 ? -11.125 -0.797 7.468 1.00 93.44 128 VAL A CA 1
ATOM 984 C C . VAL A 1 128 ? -12.364 -1.376 8.154 1.00 93.44 128 VAL A C 1
ATOM 986 O O . VAL A 1 128 ? -12.515 -2.598 8.196 1.00 93.44 128 VAL A O 1
ATOM 989 N N . LEU A 1 129 ? -13.287 -0.527 8.599 1.00 93.19 129 LEU A N 1
ATOM 990 C CA . LEU A 1 129 ? -14.500 -0.918 9.317 1.00 93.19 129 LEU A CA 1
ATOM 991 C C . LEU A 1 129 ? -15.633 -1.383 8.390 1.00 93.19 129 LEU A C 1
ATOM 993 O O . LEU A 1 129 ? -16.455 -2.202 8.798 1.00 93.19 129 LEU A O 1
ATOM 997 N N . GLY A 1 130 ? -15.664 -0.885 7.152 1.00 91.25 130 GLY A N 1
ATOM 998 C CA . GLY A 1 130 ? -16.821 -0.960 6.260 1.00 91.25 130 GLY A CA 1
ATOM 999 C C . GLY A 1 130 ? -17.789 0.205 6.494 1.00 91.25 130 GLY A C 1
ATOM 1000 O O . GLY A 1 130 ? -17.985 0.638 7.630 1.00 91.25 130 GLY A O 1
ATOM 1001 N N . GLU A 1 131 ? -18.417 0.700 5.420 1.00 87.88 131 GLU A N 1
ATOM 1002 C CA . GLU A 1 131 ? -19.226 1.931 5.447 1.00 87.88 131 GLU A CA 1
ATOM 1003 C C . GLU A 1 131 ? -20.336 1.924 6.507 1.00 87.88 131 GLU A C 1
ATOM 1005 O O . GLU A 1 131 ? -20.542 2.920 7.198 1.00 87.88 131 GLU A O 1
ATOM 1010 N N . GLU A 1 132 ? -21.055 0.809 6.662 1.00 89.56 132 GLU A N 1
ATOM 1011 C CA . GLU A 1 132 ? -22.16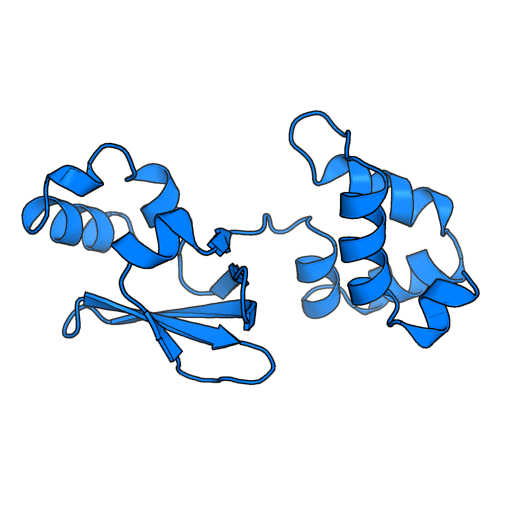6 0.727 7.616 1.00 89.56 132 GLU A CA 1
ATOM 1012 C C . GLU A 1 132 ? -21.706 0.786 9.071 1.00 89.56 132 GLU A C 1
ATOM 1014 O O . GLU A 1 132 ? -22.349 1.434 9.899 1.00 89.56 132 GLU A O 1
ATOM 1019 N N . LYS A 1 133 ? -20.601 0.102 9.387 1.00 90.88 133 LYS A N 1
ATOM 1020 C CA . LYS A 1 133 ? -20.049 0.077 10.742 1.00 90.88 133 LYS A CA 1
ATOM 1021 C C . LYS A 1 133 ? -19.422 1.422 11.080 1.00 90.88 133 LYS A C 1
ATOM 1023 O O . LYS A 1 133 ? -19.661 1.929 12.166 1.00 90.88 133 LYS A O 1
ATOM 1028 N N . PHE A 1 134 ? -18.693 2.014 10.135 1.00 92.75 134 PHE A N 1
ATOM 1029 C CA . PHE A 1 134 ? -18.032 3.303 10.316 1.00 92.75 134 PHE A CA 1
ATOM 1030 C C . PHE A 1 134 ? -19.010 4.432 10.668 1.00 92.75 134 PHE A C 1
ATOM 1032 O O . PHE A 1 134 ? -18.733 5.213 11.562 1.00 92.75 134 PHE A O 1
ATOM 1039 N N . LYS A 1 135 ? -20.202 4.476 10.058 1.00 89.88 135 LYS A N 1
ATOM 1040 C CA . LYS A 1 135 ? -21.230 5.490 10.383 1.00 89.88 135 LYS A CA 1
ATOM 1041 C C . LYS A 1 135 ? -21.726 5.457 11.837 1.00 89.88 135 LYS A C 1
ATOM 1043 O O . LYS A 1 135 ? -22.391 6.398 12.260 1.00 89.88 135 LYS A O 1
ATOM 1048 N N . LYS A 1 136 ? -21.492 4.359 12.561 1.00 89.50 136 LYS A N 1
ATOM 1049 C CA . LYS A 1 136 ? -21.954 4.133 13.941 1.00 89.50 136 LYS A CA 1
ATOM 1050 C C . LYS A 1 136 ? -20.805 4.029 14.949 1.00 89.50 136 LYS A C 1
ATOM 1052 O O . LYS A 1 136 ? -21.087 3.831 16.128 1.00 89.50 136 LYS A O 1
ATOM 1057 N N . TRP A 1 137 ? -19.563 4.048 14.468 1.00 87.56 137 TRP A N 1
ATOM 1058 C CA . TRP A 1 137 ? -18.343 3.838 15.243 1.00 87.56 137 TRP A CA 1
ATOM 1059 C C . TRP A 1 137 ? -17.750 5.181 15.649 1.00 87.56 137 TRP A C 1
ATOM 1061 O O . TRP A 1 137 ? -17.365 5.296 16.830 1.00 87.56 137 TRP A O 1
#

Radius of gyration: 16.58 Å; chains: 1; bounding box: 41×26×44 Å

pLDDT: mean 94.44, std 2.77, range [84.56, 98.31]